Protein AF-A0A955K0H1-F1 (afdb_monomer)

Secondary structure (DSSP, 8-state):
-B-TTT--B-EEEEEEEETTTTEEEEEEE-TTT--EEEEEE---HHHH-EEEETTEEEE--HHHHHHHHHHHHTTSSSHHHHHHHHHHHHHHHHGGG-BTTEEEHHHHHHHHHHHHHHH-HHHHHHHHHHSPPP----

Solvent-accessible surface area (backbone atoms only — not comparable to full-atom values): 7862 Å² total; per-residue (Å²): 111,61,34,94,87,76,64,44,69,44,45,82,78,44,78,47,80,38,79,82,76,66,27,39,40,30,37,31,37,23,85,86,79,66,49,77,46,78,47,78,47,63,80,62,46,52,82,56,30,33,32,38,50,99,94,44,75,42,60,36,50,71,64,63,50,28,53,54,41,25,66,26,32,58,91,49,86,63,21,68,62,52,18,49,56,48,39,55,52,40,50,54,66,45,59,85,66,51,51,94,51,30,38,51,51,68,57,55,48,50,51,45,41,54,53,28,51,77,71,36,62,66,34,21,53,48,39,39,75,79,50,68,78,81,76,78,82,125

Mean predicted aligned error: 4.9 Å

Radius of gyration: 18.6 Å; Cα contacts (8 Å, |Δi|>4): 180; chains: 1; bounding box: 49×37×49 Å

Nearest PDB structures (foldseek):
  7di7-assembly1_A  TM=5.277E-01  e=8.188E-01  Plasmodium falciparum 3D7
  7dia-assembly1_A  TM=5.288E-01  e=1.094E+00  Plasmodium falciparum 3D7
  8wyu-assembly1_A  TM=5.376E-01  e=1.380E+00  Plasmodium falciparum 3D7
  8wxz-assembly1_A  TM=5.295E-01  e=1.642E+00  Plasmodium falciparum 3D7
  8wyt-assembly1_A  TM=4.251E-01  e=6.494E-01  Plasmodium falciparum 3D7

pLDDT: mean 93.19, std 9.5, range [37.56, 98.38]

Structure (mmCIF, N/CA/C/O backbone):
data_AF-A0A955K0H1-F1
#
_entry.id   AF-A0A955K0H1-F1
#
loop_
_atom_site.group_PDB
_atom_site.id
_atom_site.type_symbol
_atom_site.label_atom_id
_atom_site.label_alt_id
_atom_site.label_comp_id
_atom_site.label_asym_id
_atom_site.label_entity_id
_atom_site.label_seq_id
_atom_site.pdbx_PDB_ins_code
_atom_site.Cartn_x
_atom_site.Cartn_y
_atom_site.Cartn_z
_atom_site.occupancy
_atom_site.B_iso_or_equiv
_atom_site.auth_seq_id
_atom_site.auth_comp_id
_atom_site.auth_asym_id
_atom_site.auth_atom_id
_atom_site.pdbx_PDB_model_num
ATOM 1 N N . MET A 1 1 ? -14.664 7.934 14.665 1.00 89.81 1 MET A N 1
ATOM 2 C CA . MET A 1 1 ? -15.152 6.860 13.763 1.00 89.81 1 MET A CA 1
ATOM 3 C C . MET A 1 1 ? -16.344 6.196 14.430 1.00 89.81 1 MET A C 1
ATOM 5 O O . MET A 1 1 ? -16.305 6.024 15.646 1.00 89.81 1 MET A O 1
ATOM 9 N N . VAL A 1 2 ? -17.381 5.862 13.664 1.00 96.19 2 VAL A N 1
ATOM 10 C CA . VAL A 1 2 ? -18.621 5.252 14.175 1.00 96.19 2 VAL A CA 1
ATOM 11 C C . VAL A 1 2 ? -18.561 3.723 14.144 1.00 96.19 2 VAL A C 1
ATOM 13 O O . VAL A 1 2 ? -17.763 3.138 13.411 1.00 96.19 2 VAL A O 1
ATOM 16 N N . CYS A 1 3 ? -19.381 3.075 14.966 1.00 96.81 3 CYS A N 1
ATOM 17 C CA . CYS A 1 3 ? -19.511 1.628 15.017 1.00 96.81 3 CYS A CA 1
ATOM 18 C C . CYS A 1 3 ? -20.215 1.108 13.759 1.00 96.81 3 CYS A C 1
ATOM 20 O O . CYS A 1 3 ? -21.315 1.553 13.443 1.00 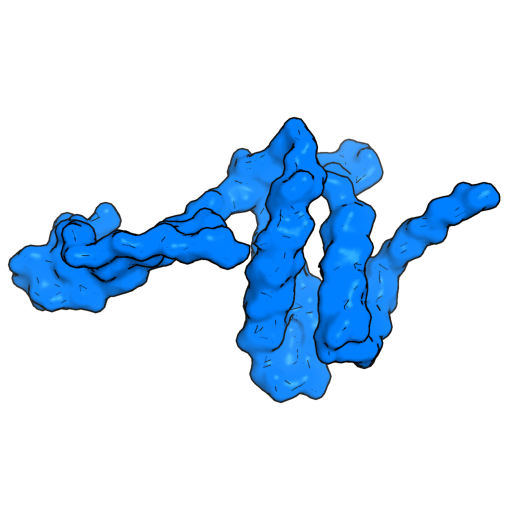96.81 3 CYS A O 1
ATOM 22 N N . ILE A 1 4 ? -19.632 0.110 13.089 1.00 96.75 4 ILE A N 1
ATOM 23 C CA . ILE A 1 4 ? -20.231 -0.510 11.893 1.00 96.75 4 ILE A CA 1
ATOM 24 C C . ILE A 1 4 ? -21.492 -1.337 12.191 1.00 96.75 4 ILE A C 1
ATOM 26 O O . ILE A 1 4 ? -22.209 -1.689 11.264 1.00 96.75 4 ILE A O 1
ATOM 30 N N . TYR A 1 5 ? -21.752 -1.661 13.463 1.00 97.44 5 TYR A N 1
ATOM 31 C CA . TYR A 1 5 ? -22.899 -2.481 13.864 1.00 97.44 5 TYR A CA 1
ATOM 32 C C . TYR A 1 5 ? -24.106 -1.650 14.305 1.00 97.44 5 TYR A C 1
ATOM 34 O O . TYR A 1 5 ? -25.235 -2.035 14.029 1.00 97.44 5 TYR A O 1
ATOM 42 N N . CYS A 1 6 ? -23.888 -0.527 14.997 1.00 96.88 6 CYS A N 1
ATOM 43 C CA . CYS A 1 6 ? -24.981 0.266 15.577 1.00 96.88 6 CYS A CA 1
ATOM 44 C C . CYS A 1 6 ? -24.891 1.776 15.312 1.00 96.88 6 CYS A C 1
ATOM 46 O O . CYS A 1 6 ? -25.709 2.527 15.830 1.00 96.88 6 CYS A O 1
ATOM 48 N N . GLY A 1 7 ? -23.894 2.252 14.559 1.00 96.81 7 GLY A N 1
ATOM 49 C CA . GLY A 1 7 ? -23.748 3.668 14.195 1.00 96.81 7 GLY A CA 1
ATOM 50 C C . GLY A 1 7 ? -23.299 4.610 15.321 1.00 96.81 7 GLY A C 1
ATOM 51 O O . GLY A 1 7 ? -22.963 5.758 15.044 1.00 96.81 7 GLY A O 1
ATOM 52 N N . SER A 1 8 ? -23.237 4.148 16.572 1.00 97.50 8 SER A N 1
ATOM 53 C CA . SER A 1 8 ? -22.791 4.951 17.720 1.00 97.50 8 SER A CA 1
ATOM 54 C C . SER A 1 8 ? -21.300 5.306 17.649 1.00 97.50 8 SER A C 1
ATOM 56 O O . SER A 1 8 ? -20.520 4.653 16.949 1.00 97.50 8 SER A O 1
ATOM 58 N N . GLU A 1 9 ? -20.872 6.315 18.409 1.00 97.31 9 GLU A N 1
ATOM 59 C CA . GLU A 1 9 ? -19.452 6.652 18.530 1.00 97.31 9 GLU A CA 1
ATOM 60 C C . GLU A 1 9 ? -18.650 5.502 19.170 1.00 97.31 9 GLU A C 1
ATOM 62 O O . GLU A 1 9 ? -19.175 4.689 19.930 1.00 97.31 9 GLU A O 1
ATOM 67 N N . THR A 1 10 ? -17.372 5.385 18.803 1.00 97.50 10 THR A N 1
ATOM 68 C CA . THR A 1 10 ? -16.467 4.354 19.331 1.00 97.50 10 THR A CA 1
ATOM 69 C C . THR A 1 10 ? -15.260 4.989 19.995 1.00 97.50 10 THR A C 1
ATOM 71 O O . THR A 1 10 ? -14.721 5.980 19.497 1.00 97.50 10 THR A O 1
ATOM 74 N N . GLU A 1 11 ? -14.760 4.350 21.042 1.00 97.44 11 GLU A N 1
ATOM 75 C CA . GLU A 1 11 ? -13.607 4.803 21.816 1.00 97.44 11 GLU A CA 1
ATOM 76 C C . GLU A 1 11 ? -12.350 4.025 21.428 1.00 97.44 11 GLU A C 1
ATOM 78 O O . GLU A 1 11 ? -12.429 2.868 21.019 1.00 97.44 11 GLU A O 1
ATOM 83 N N . ILE A 1 12 ? -11.174 4.650 21.522 1.00 97.25 12 ILE A N 1
ATOM 84 C CA . ILE A 1 12 ? -9.895 3.996 21.209 1.00 97.25 12 ILE A CA 1
ATOM 85 C C . ILE A 1 12 ? -9.400 3.268 22.460 1.00 97.25 12 ILE A C 1
ATOM 87 O O . ILE A 1 12 ? -9.029 3.912 23.433 1.00 97.25 12 ILE A O 1
ATOM 91 N N . SER A 1 13 ? -9.323 1.938 22.410 1.00 95.69 13 SER A N 1
ATOM 92 C CA . SER A 1 13 ? -8.826 1.110 23.518 1.00 95.69 13 SER A CA 1
ATOM 93 C C . SER A 1 13 ? -7.350 0.725 23.381 1.00 95.69 13 SER A C 1
ATOM 95 O O . SER A 1 13 ? -6.673 0.468 24.373 1.00 95.69 13 SER A O 1
ATOM 97 N N . ASN A 1 14 ? -6.806 0.685 22.162 1.00 96.06 14 ASN A N 1
ATOM 98 C CA . ASN A 1 14 ? -5.375 0.463 21.934 1.00 96.06 14 ASN A CA 1
ATOM 99 C C . ASN A 1 14 ? -4.928 1.166 20.652 1.00 96.06 14 ASN A C 1
ATOM 101 O O . ASN A 1 14 ? -5.668 1.179 19.672 1.00 96.06 14 ASN A O 1
ATOM 105 N N . SER A 1 15 ? -3.713 1.708 20.625 1.00 96.25 15 SER A N 1
ATOM 106 C CA . SER A 1 15 ? -3.142 2.330 19.430 1.00 96.25 15 SER A CA 1
ATOM 107 C C . SER A 1 15 ? -1.677 1.941 19.276 1.00 96.25 15 SER A C 1
ATOM 109 O O . SER A 1 15 ? -0.898 2.064 20.217 1.00 96.25 15 SER A O 1
ATOM 111 N N . ARG A 1 16 ? -1.285 1.515 18.073 1.00 95.38 16 ARG A N 1
ATOM 112 C CA . ARG A 1 16 ? 0.081 1.092 17.737 1.00 95.38 16 ARG A CA 1
ATOM 113 C C . ARG A 1 16 ? 0.537 1.764 16.447 1.00 95.38 16 ARG A C 1
ATOM 115 O O . ARG A 1 16 ? -0.161 1.704 15.436 1.00 95.38 16 ARG A O 1
ATOM 122 N N . ASN A 1 17 ? 1.725 2.361 16.471 1.00 93.38 17 ASN A N 1
ATOM 123 C CA . ASN A 1 17 ? 2.370 2.874 15.263 1.00 93.38 17 ASN A CA 1
ATOM 124 C C . ASN A 1 17 ? 3.053 1.715 14.525 1.00 93.38 17 ASN A C 1
ATOM 126 O O . ASN A 1 17 ? 3.839 0.975 15.117 1.00 93.38 17 ASN A O 1
ATOM 130 N N . GLN A 1 18 ? 2.788 1.568 13.231 1.00 88.31 18 GLN A N 1
ATOM 131 C CA . GLN A 1 18 ? 3.399 0.558 12.373 1.00 88.31 18 GLN A CA 1
ATOM 132 C C . GLN A 1 18 ? 4.462 1.220 11.493 1.00 88.31 18 GLN A C 1
ATOM 134 O O . GLN A 1 18 ? 4.172 1.721 10.410 1.00 88.31 18 GLN A O 1
ATOM 139 N N . LYS A 1 19 ? 5.719 1.217 11.959 1.00 78.81 19 LYS A N 1
ATOM 140 C CA . LYS A 1 19 ? 6.835 1.907 11.280 1.00 78.81 19 LYS A CA 1
ATOM 141 C C . LYS A 1 19 ? 7.046 1.453 9.827 1.00 78.81 19 LYS A C 1
ATOM 143 O O . LYS A 1 19 ? 7.344 2.280 8.980 1.00 78.81 19 LYS A O 1
ATOM 148 N N . LYS A 1 20 ? 6.862 0.159 9.528 1.00 72.56 20 LYS A N 1
ATOM 149 C CA . LYS A 1 20 ? 7.112 -0.418 8.190 1.00 72.56 20 LYS A CA 1
ATOM 150 C C . LYS A 1 20 ? 6.165 0.117 7.106 1.00 72.56 20 LYS A C 1
ATOM 152 O O . LYS A 1 20 ? 6.576 0.305 5.966 1.00 72.56 20 LYS A O 1
ATOM 157 N N . THR A 1 21 ? 4.907 0.331 7.472 1.00 73.00 21 THR A N 1
ATOM 158 C CA . THR A 1 21 ? 3.822 0.772 6.581 1.00 73.00 21 THR A CA 1
ATOM 159 C C . THR A 1 21 ? 3.463 2.241 6.791 1.00 73.00 21 THR A C 1
ATOM 161 O O . THR A 1 21 ? 2.531 2.733 6.166 1.00 73.00 21 THR A O 1
ATOM 164 N N . ASN A 1 22 ? 4.176 2.930 7.693 1.00 82.38 22 ASN A N 1
ATOM 165 C CA . ASN A 1 22 ? 3.892 4.292 8.140 1.00 82.38 22 ASN A CA 1
ATOM 166 C C . ASN A 1 22 ? 2.399 4.516 8.459 1.00 82.38 22 ASN A C 1
ATOM 168 O O . ASN A 1 22 ? 1.792 5.508 8.059 1.00 82.38 22 ASN A O 1
ATOM 172 N N . SER A 1 23 ? 1.795 3.539 9.139 1.00 90.00 23 SER A N 1
ATOM 173 C CA . SER A 1 23 ? 0.364 3.499 9.440 1.00 90.00 23 SER A CA 1
ATOM 174 C C . SER A 1 23 ? 0.111 3.449 10.941 1.00 90.00 23 SER A C 1
ATOM 176 O O . SER A 1 23 ? 0.989 3.090 11.735 1.00 90.00 23 SER A O 1
ATOM 178 N N . LYS A 1 24 ? -1.107 3.795 11.356 1.00 95.31 24 LYS A N 1
ATOM 179 C CA . LYS A 1 24 ? -1.539 3.693 12.750 1.00 95.31 24 LYS A CA 1
ATOM 180 C C . LYS A 1 24 ? -2.654 2.674 12.882 1.00 95.31 24 LYS A C 1
ATOM 182 O O . LYS A 1 24 ? -3.746 2.850 12.355 1.00 95.31 24 LYS A O 1
ATOM 187 N N . TRP A 1 25 ? -2.377 1.608 13.614 1.00 96.12 25 TRP A N 1
ATOM 188 C CA . TRP A 1 25 ? -3.363 0.595 13.955 1.00 96.12 25 TRP A CA 1
ATOM 189 C C . TRP A 1 25 ? -4.071 1.001 15.245 1.00 96.12 25 TRP A C 1
ATOM 191 O O . TRP A 1 25 ? -3.405 1.338 16.226 1.00 96.12 25 TRP A O 1
ATOM 201 N N . ARG A 1 26 ? -5.403 0.964 15.277 1.00 97.19 26 ARG A N 1
ATOM 202 C CA . ARG A 1 26 ? -6.187 1.267 16.479 1.00 97.19 26 ARG A CA 1
ATOM 203 C C . ARG A 1 26 ? -7.241 0.197 16.729 1.00 97.19 26 ARG A C 1
ATOM 205 O O . ARG A 1 26 ? -8.038 -0.106 15.845 1.00 97.19 26 ARG A O 1
ATOM 212 N N . ARG A 1 27 ? -7.281 -0.331 17.953 1.00 97.38 27 AR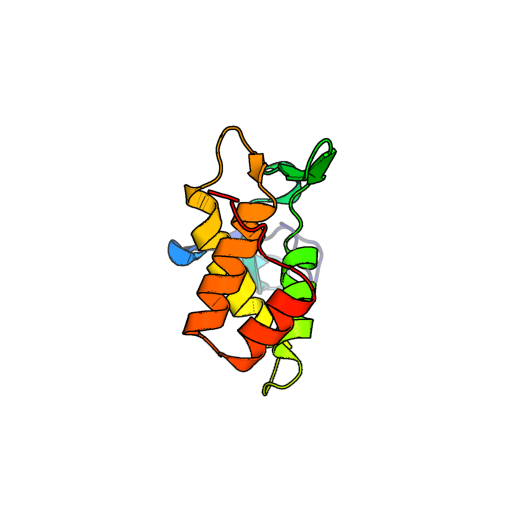G A N 1
ATOM 213 C CA . ARG A 1 27 ? -8.428 -1.079 18.473 1.00 97.38 27 ARG A CA 1
ATOM 214 C C . ARG A 1 27 ? -9.442 -0.079 19.003 1.00 97.38 27 ARG A C 1
ATOM 216 O O . ARG A 1 27 ? -9.074 0.823 19.757 1.00 97.38 27 ARG A O 1
ATOM 223 N N . ARG A 1 28 ? -10.696 -0.240 18.602 1.00 97.19 28 ARG A N 1
ATOM 224 C CA . ARG A 1 28 ? -11.812 0.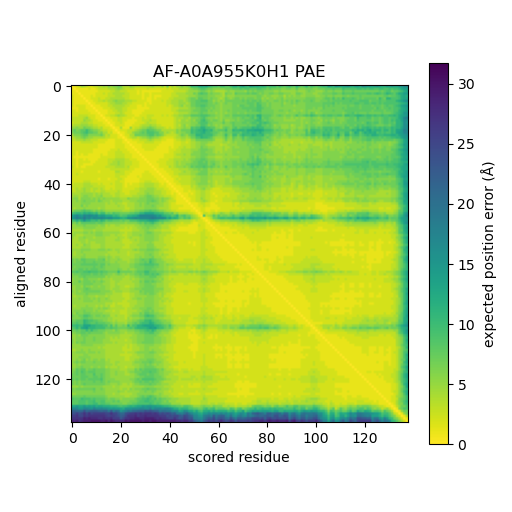594 19.036 1.00 97.19 28 ARG A CA 1
ATOM 225 C C . ARG A 1 28 ? -12.882 -0.266 19.692 1.00 97.19 28 ARG A C 1
ATOM 227 O O . ARG A 1 28 ? -13.140 -1.365 19.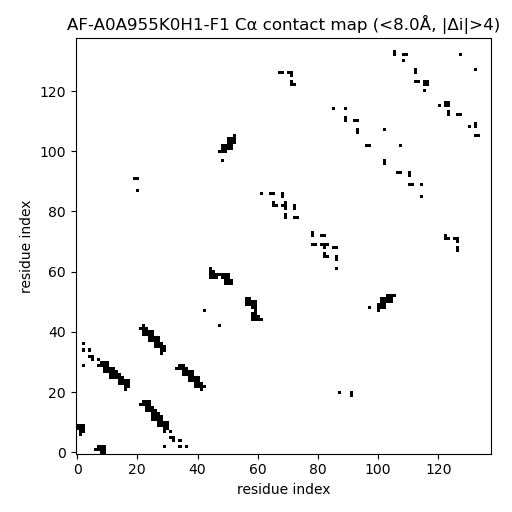208 1.00 97.19 28 ARG A O 1
ATOM 234 N N . THR A 1 29 ? -13.503 0.233 20.748 1.00 98.00 29 THR A N 1
ATOM 235 C CA . THR A 1 29 ? -14.608 -0.436 21.444 1.00 98.00 29 THR A CA 1
ATOM 236 C C . THR A 1 29 ? -15.840 0.460 21.377 1.00 98.00 29 THR A C 1
ATOM 238 O O . THR A 1 29 ? -15.736 1.675 21.546 1.00 98.00 29 THR A O 1
ATOM 241 N N . CYS A 1 30 ? -17.003 -0.111 21.068 1.00 97.88 30 CYS A N 1
ATOM 242 C CA . CYS A 1 30 ? -18.262 0.624 21.098 1.00 97.88 30 CYS A CA 1
ATOM 243 C C . CYS A 1 30 ? -18.895 0.525 22.495 1.00 97.88 30 CYS A C 1
ATOM 245 O O . CYS A 1 30 ? -19.233 -0.586 22.897 1.00 97.88 30 CYS A O 1
ATOM 247 N N . PRO A 1 31 ? -19.121 1.639 23.212 1.00 97.12 31 PRO A N 1
ATOM 248 C CA . PRO A 1 31 ? -19.752 1.597 24.531 1.00 97.12 31 PRO A CA 1
ATOM 249 C C . PRO A 1 31 ? -21.227 1.160 24.476 1.00 97.12 31 PRO A C 1
ATOM 251 O O . PRO A 1 31 ? -21.738 0.617 25.448 1.00 97.12 31 PRO A O 1
ATOM 254 N N . HIS A 1 32 ? -21.904 1.341 23.335 1.00 97.75 32 HIS A N 1
ATOM 255 C CA . HIS A 1 32 ? -23.319 0.990 23.177 1.00 97.75 32 HIS A CA 1
ATOM 256 C C . HIS A 1 32 ? -23.544 -0.514 22.946 1.00 97.75 32 HIS A C 1
ATOM 258 O O . HIS A 1 32 ? -24.346 -1.134 23.634 1.00 97.75 32 HIS A O 1
ATOM 264 N N . CYS A 1 33 ? -22.850 -1.119 21.974 1.00 97.25 33 CYS A N 1
ATOM 265 C CA . CYS A 1 33 ? -23.054 -2.530 21.604 1.00 97.25 33 CYS A CA 1
ATOM 266 C C . CYS A 1 33 ? -21.900 -3.462 22.002 1.00 97.25 33 CYS A C 1
ATOM 268 O O . CYS A 1 33 ? -21.924 -4.639 21.657 1.00 97.25 33 CYS A O 1
ATOM 270 N N . GLN A 1 34 ? -20.868 -2.946 22.678 1.00 97.06 34 GLN A N 1
ATOM 271 C CA . GLN A 1 34 ? -19.678 -3.686 23.131 1.00 97.06 34 GLN A CA 1
ATOM 272 C C . GLN A 1 34 ? -18.822 -4.310 22.012 1.00 97.06 34 GLN A C 1
ATOM 274 O O . GLN A 1 34 ? -17.855 -5.028 22.275 1.00 97.06 34 GLN A O 1
ATOM 279 N N . ALA A 1 35 ? -19.110 -3.999 20.745 1.00 97.25 35 ALA A N 1
ATOM 280 C CA . ALA A 1 35 ? -18.328 -4.492 19.621 1.00 97.25 35 ALA A CA 1
ATOM 281 C C . ALA A 1 35 ? -16.893 -3.945 19.634 1.00 97.25 35 ALA A C 1
ATOM 283 O O . ALA A 1 35 ? -16.659 -2.752 19.855 1.00 97.25 35 ALA A O 1
ATOM 284 N N . THR A 1 36 ? -15.936 -4.821 19.318 1.00 97.00 36 THR A N 1
ATOM 285 C CA . THR A 1 36 ? -14.527 -4.461 19.133 1.00 97.00 36 THR A CA 1
ATOM 286 C C . THR A 1 36 ? -14.191 -4.404 17.649 1.00 97.00 36 THR A C 1
ATOM 288 O O . THR A 1 36 ? -14.408 -5.360 16.908 1.00 97.00 36 THR A O 1
ATOM 291 N N . LEU A 1 37 ? -13.627 -3.280 17.221 1.00 96.00 37 LEU A N 1
ATOM 292 C CA . LEU A 1 37 ? -13.258 -2.994 15.842 1.00 96.00 37 LEU A CA 1
ATOM 293 C C . LEU A 1 37 ? -11.772 -2.671 15.753 1.00 96.00 37 LEU A C 1
ATOM 295 O O . LEU A 1 37 ? -11.130 -2.276 16.726 1.00 96.00 37 LEU A O 1
ATOM 299 N N . THR A 1 38 ? -11.220 -2.833 14.560 1.00 95.50 38 THR A N 1
ATOM 300 C CA . THR A 1 38 ? -9.840 -2.470 14.255 1.00 95.50 38 THR A CA 1
ATOM 301 C C . THR A 1 38 ? -9.834 -1.517 13.078 1.00 95.50 38 THR A C 1
ATOM 303 O O . THR A 1 38 ? -10.454 -1.795 12.056 1.00 95.50 38 THR A O 1
ATOM 306 N N . THR A 1 39 ? -9.118 -0.408 13.213 1.00 95.50 39 THR A N 1
ATOM 307 C CA . THR A 1 39 ? -8.950 0.580 12.149 1.00 95.50 39 THR A CA 1
ATOM 308 C C . THR A 1 39 ? -7.472 0.728 11.841 1.00 95.50 39 THR A C 1
ATOM 310 O O . THR A 1 39 ? -6.635 0.737 12.746 1.00 95.50 39 THR A O 1
ATOM 313 N N . ILE A 1 40 ? -7.147 0.834 10.558 1.00 93.56 40 ILE A N 1
ATOM 314 C CA . ILE A 1 40 ? -5.793 1.103 10.088 1.00 93.56 40 ILE A CA 1
ATOM 315 C C . ILE A 1 40 ? -5.846 2.455 9.398 1.00 93.56 40 ILE A C 1
ATOM 317 O O . ILE A 1 40 ? -6.553 2.632 8.412 1.00 93.56 40 ILE A O 1
ATOM 321 N N . GLU A 1 41 ? -5.137 3.418 9.962 1.00 91.88 41 GLU A N 1
ATOM 322 C CA . GLU A 1 41 ? -5.019 4.761 9.417 1.00 91.88 41 GLU A CA 1
ATOM 323 C C . GLU A 1 41 ? -3.741 4.843 8.595 1.00 91.88 41 GLU A C 1
ATOM 325 O O . GLU A 1 41 ? -2.650 4.555 9.094 1.00 91.88 41 GLU A O 1
ATOM 330 N N . THR A 1 42 ? -3.886 5.235 7.337 1.00 89.94 42 THR A N 1
ATOM 331 C CA . THR A 1 42 ? -2.798 5.439 6.381 1.00 89.94 42 THR A CA 1
ATOM 332 C C . THR A 1 42 ? -2.939 6.818 5.753 1.00 89.94 42 THR A C 1
ATOM 334 O O . THR A 1 42 ? -4.023 7.402 5.762 1.00 89.94 42 THR A O 1
ATOM 337 N N . PHE A 1 43 ? -1.858 7.331 5.173 1.00 88.81 43 PHE A N 1
ATOM 338 C CA . PHE A 1 43 ? -1.937 8.529 4.343 1.00 88.81 43 PHE A CA 1
ATOM 339 C C . PHE A 1 43 ? -2.787 8.266 3.096 1.00 88.81 43 PHE A C 1
ATOM 341 O O . PHE A 1 43 ? -2.681 7.207 2.474 1.00 88.81 43 PHE A O 1
ATOM 348 N N . ASP A 1 44 ? -3.608 9.243 2.719 1.00 91.75 44 ASP A N 1
ATOM 349 C CA . ASP A 1 44 ? -4.290 9.244 1.428 1.00 91.75 44 ASP A CA 1
ATOM 350 C C . ASP A 1 44 ? -3.307 9.703 0.345 1.00 91.75 44 ASP A C 1
ATOM 352 O O . ASP A 1 44 ? -3.128 10.897 0.092 1.00 91.75 44 ASP A O 1
ATOM 356 N N . LEU A 1 45 ? -2.640 8.733 -0.284 1.00 91.44 45 LEU A N 1
ATOM 357 C CA . LEU A 1 45 ? -1.631 9.002 -1.310 1.00 91.44 45 LEU A CA 1
ATOM 358 C C . LEU A 1 45 ? -2.208 9.710 -2.541 1.00 91.44 45 LEU A C 1
ATOM 360 O O . LEU A 1 45 ? -1.478 10.446 -3.197 1.00 91.44 45 LEU A O 1
ATOM 364 N N . SER A 1 46 ? -3.504 9.548 -2.826 1.00 92.75 46 SER A N 1
ATOM 365 C CA . SER A 1 46 ? -4.143 10.192 -3.979 1.00 92.75 46 SER A CA 1
ATOM 366 C C . SER A 1 46 ? -4.231 11.712 -3.836 1.00 92.75 46 SER A C 1
ATOM 368 O O . SER A 1 46 ? -4.258 12.431 -4.830 1.00 92.75 46 SER A O 1
ATOM 370 N N . LYS A 1 47 ? -4.226 12.213 -2.599 1.00 92.44 47 LYS A N 1
ATOM 371 C CA . LYS A 1 47 ? -4.215 13.650 -2.296 1.00 92.44 47 LYS A CA 1
ATOM 372 C C . LYS A 1 47 ? -2.838 14.172 -1.909 1.00 92.44 47 LYS A C 1
ATOM 374 O O . LYS A 1 47 ? -2.632 15.379 -1.917 1.00 92.44 47 LYS A O 1
ATOM 379 N N . ALA A 1 48 ? -1.922 13.279 -1.545 1.00 91.94 48 ALA A N 1
ATOM 380 C CA . ALA A 1 48 ? -0.594 13.645 -1.071 1.00 91.94 48 ALA A CA 1
ATOM 381 C C . ALA A 1 48 ? 0.485 13.597 -2.162 1.00 91.94 48 ALA A C 1
ATOM 383 O O . ALA A 1 48 ? 1.513 14.246 -2.001 1.00 91.94 48 ALA A O 1
ATOM 384 N N . VAL A 1 49 ? 0.292 12.814 -3.231 1.00 95.50 49 VAL A N 1
ATOM 385 C CA . VAL A 1 49 ? 1.346 12.537 -4.217 1.00 95.50 49 VAL A CA 1
ATOM 386 C C . VAL A 1 49 ? 0.803 12.613 -5.641 1.00 95.50 49 VAL A C 1
ATOM 388 O O . VAL A 1 49 ? -0.191 11.967 -5.977 1.00 95.50 49 VAL A O 1
ATOM 391 N N . SER A 1 50 ? 1.504 13.348 -6.500 1.00 96.75 50 SER A N 1
ATOM 392 C CA . SER A 1 50 ? 1.266 13.395 -7.943 1.00 96.75 50 SER A CA 1
ATOM 393 C C . SER A 1 50 ? 2.306 12.570 -8.697 1.00 96.75 50 SER A C 1
ATOM 395 O O . SER A 1 50 ? 3.504 12.675 -8.464 1.00 96.75 50 SER A O 1
ATOM 397 N N . VAL A 1 51 ? 1.861 11.750 -9.639 1.00 96.88 51 VAL A N 1
ATOM 398 C CA . VAL A 1 51 ? 2.712 10.999 -10.559 1.00 96.88 51 VAL A CA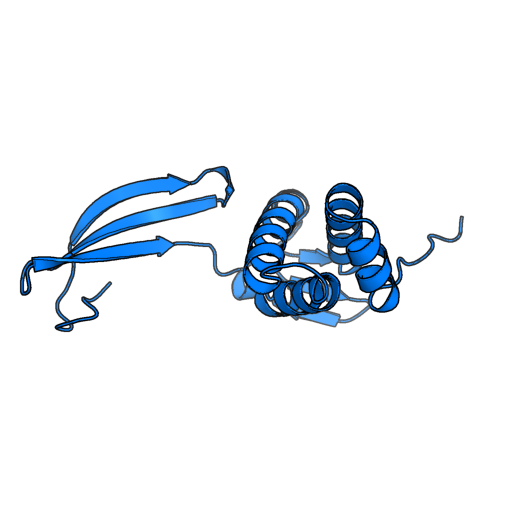 1
ATOM 399 C C . VAL A 1 51 ? 2.915 11.822 -11.820 1.00 96.88 51 VAL A C 1
ATOM 401 O O . VAL A 1 51 ? 1.948 12.119 -12.528 1.00 96.88 51 VAL A O 1
ATOM 404 N N . ARG A 1 52 ? 4.169 12.162 -12.118 1.00 95.06 52 ARG A N 1
ATOM 405 C CA . ARG A 1 52 ? 4.560 12.823 -13.360 1.00 95.06 52 ARG A CA 1
ATOM 406 C C . ARG A 1 52 ? 4.815 11.777 -14.441 1.00 95.06 52 ARG A C 1
ATOM 408 O O . ARG A 1 52 ? 5.568 10.823 -14.256 1.00 95.06 52 ARG A O 1
ATOM 415 N N . SER A 1 53 ? 4.183 11.959 -15.592 1.00 91.38 53 SER A N 1
ATOM 416 C CA . SER A 1 53 ? 4.418 11.157 -16.790 1.00 91.38 53 SER A CA 1
ATOM 417 C C . SER A 1 53 ? 4.483 12.080 -17.997 1.00 91.38 53 SER A C 1
ATOM 419 O O . SER A 1 53 ? 3.476 12.678 -18.391 1.00 91.38 53 SER A O 1
ATOM 421 N N . ASN A 1 54 ? 5.681 12.212 -18.572 1.00 83.62 54 ASN A N 1
ATOM 422 C CA . ASN A 1 54 ? 5.990 13.127 -19.670 1.00 83.62 54 ASN A CA 1
ATOM 423 C C . ASN A 1 54 ? 5.555 14.573 -19.360 1.00 83.62 54 ASN A C 1
ATOM 425 O O . ASN A 1 54 ? 6.248 15.289 -18.646 1.00 83.62 54 ASN A O 1
ATOM 429 N N . LYS A 1 55 ? 4.397 14.994 -19.884 1.00 83.06 55 LYS A N 1
ATOM 430 C CA . LYS A 1 55 ? 3.818 16.341 -19.727 1.00 83.06 55 LYS A CA 1
ATOM 431 C C . LYS A 1 55 ? 2.516 16.351 -18.915 1.00 83.06 55 LYS A C 1
ATOM 433 O O . LYS A 1 55 ? 1.769 17.321 -18.970 1.00 83.06 55 LYS A O 1
ATOM 438 N N . SER A 1 56 ? 2.207 15.264 -18.211 1.00 91.94 56 SER A N 1
ATOM 439 C CA . SER A 1 56 ? 0.967 15.109 -17.448 1.00 91.94 56 SER A CA 1
ATOM 440 C C . SER A 1 56 ? 1.240 14.745 -15.994 1.00 91.94 56 SER A C 1
ATOM 442 O O . SER A 1 56 ? 2.218 14.059 -15.689 1.00 91.94 56 SER A O 1
ATOM 444 N N . TYR A 1 57 ? 0.347 15.195 -15.116 1.00 94.12 57 TYR A N 1
ATOM 445 C CA . TYR A 1 57 ? 0.340 14.867 -13.697 1.00 94.12 57 TYR A CA 1
ATOM 446 C C . TYR A 1 57 ? -0.971 14.173 -13.363 1.00 94.12 57 TYR A C 1
ATOM 448 O O . TYR A 1 57 ? -2.039 14.598 -13.806 1.00 94.12 57 TYR A O 1
ATOM 456 N N . GLN A 1 58 ? -0.892 13.094 -12.596 1.00 95.81 58 GLN A N 1
ATOM 457 C CA . GLN A 1 58 ? -2.066 12.376 -12.113 1.00 95.81 58 GLN A CA 1
ATOM 458 C C . GLN A 1 58 ? -1.886 12.009 -10.643 1.00 95.81 58 GLN A C 1
ATOM 460 O O . GLN A 1 58 ? -0.776 11.667 -10.251 1.00 95.81 58 GLN A O 1
ATOM 465 N N . PRO A 1 59 ? -2.953 11.997 -9.833 1.00 96.81 59 PRO A N 1
ATOM 466 C CA . PRO A 1 59 ? -2.910 11.453 -8.481 1.00 96.81 59 PRO A CA 1
ATOM 467 C C . PRO A 1 59 ? -2.280 10.057 -8.416 1.00 96.81 59 PRO A C 1
ATOM 469 O O . PRO A 1 59 ? -2.611 9.178 -9.224 1.00 96.81 59 PRO A O 1
ATOM 472 N N . PHE A 1 60 ? -1.412 9.823 -7.430 1.00 96.81 60 PHE A N 1
ATOM 473 C CA . PHE A 1 60 ? -0.910 8.484 -7.150 1.00 96.81 60 PHE A CA 1
ATOM 474 C C . PHE A 1 60 ? -2.067 7.575 -6.735 1.00 96.81 60 PHE A C 1
ATOM 476 O O . PHE A 1 60 ? -2.820 7.866 -5.808 1.00 96.81 60 PHE A O 1
ATOM 483 N N . SER A 1 61 ? -2.193 6.431 -7.403 1.00 96.06 61 SER A N 1
ATOM 484 C CA . SER A 1 61 ? -3.213 5.436 -7.088 1.00 96.06 61 SER A CA 1
ATOM 485 C C . SER A 1 61 ? -2.551 4.129 -6.682 1.00 96.06 61 SER A C 1
ATOM 487 O O . SER A 1 61 ? -1.928 3.449 -7.502 1.00 96.06 61 SER A O 1
ATOM 489 N N . ARG A 1 62 ? -2.737 3.760 -5.410 1.00 95.12 62 ARG A N 1
ATOM 490 C CA . ARG A 1 62 ? -2.339 2.447 -4.889 1.00 95.12 62 ARG A CA 1
ATOM 491 C C . ARG A 1 62 ? -2.973 1.319 -5.704 1.00 95.12 62 ARG A C 1
ATOM 493 O O . ARG A 1 62 ? -2.296 0.342 -6.008 1.00 95.12 62 ARG A O 1
ATOM 500 N N . ASP A 1 63 ? -4.235 1.473 -6.088 1.00 96.44 63 ASP A N 1
ATOM 501 C CA . ASP A 1 63 ? -4.977 0.436 -6.804 1.00 96.44 63 ASP A CA 1
ATOM 502 C C . ASP A 1 63 ? -4.445 0.225 -8.223 1.00 96.44 63 ASP A C 1
ATOM 504 O O . ASP A 1 63 ? -4.293 -0.917 -8.648 1.00 96.44 63 ASP A O 1
ATOM 508 N N . LYS A 1 64 ? -4.058 1.296 -8.935 1.00 96.44 64 LYS A N 1
ATOM 509 C CA . LYS A 1 64 ? -3.390 1.164 -10.244 1.00 96.44 64 LYS A CA 1
ATOM 510 C C . LYS A 1 64 ? -2.089 0.361 -10.130 1.00 96.44 64 LYS A C 1
ATOM 512 O O . LYS A 1 64 ? -1.850 -0.531 -10.945 1.00 96.44 64 LYS A O 1
ATOM 517 N N . LEU A 1 65 ? -1.274 0.646 -9.111 1.00 97.44 65 LEU A N 1
ATOM 518 C CA . LEU A 1 65 ? -0.042 -0.103 -8.850 1.00 97.44 65 LEU A CA 1
ATOM 519 C C . LEU A 1 65 ? -0.343 -1.570 -8.506 1.00 97.44 65 LEU A C 1
ATOM 521 O O . LEU A 1 65 ? 0.267 -2.471 -9.078 1.00 97.44 65 LEU A O 1
ATOM 525 N N . PHE A 1 66 ? -1.310 -1.818 -7.620 1.00 98.19 66 PHE A N 1
ATOM 526 C CA . PHE A 1 66 ? -1.736 -3.168 -7.254 1.00 98.19 66 PHE A CA 1
ATOM 527 C C . PHE A 1 66 ? -2.189 -3.981 -8.465 1.00 98.19 66 PHE A C 1
ATOM 529 O O . PHE A 1 66 ? -1.731 -5.106 -8.638 1.00 98.19 66 PHE A O 1
ATOM 536 N N . ILE A 1 67 ? -3.040 -3.418 -9.324 1.00 98.19 67 ILE A N 1
ATOM 537 C CA . ILE A 1 67 ? -3.568 -4.108 -10.506 1.00 98.19 67 ILE A CA 1
ATOM 538 C C . ILE A 1 67 ? -2.432 -4.510 -11.457 1.00 98.19 67 ILE A C 1
ATOM 540 O O . ILE A 1 67 ? -2.388 -5.651 -11.918 1.00 98.19 67 ILE A O 1
ATOM 544 N N . SER A 1 68 ? -1.482 -3.607 -11.712 1.00 97.38 68 SER A N 1
ATOM 545 C CA . SER A 1 68 ? -0.310 -3.893 -12.551 1.00 97.38 68 SER A CA 1
ATOM 546 C C . SER A 1 68 ? 0.540 -5.048 -11.986 1.00 97.38 68 SER A C 1
ATOM 548 O O . SER A 1 68 ? 0.896 -5.994 -12.702 1.00 97.38 68 SER A O 1
ATOM 550 N N . LEU A 1 69 ? 0.793 -5.037 -10.674 1.00 98.19 69 LEU A N 1
ATOM 551 C CA . LEU A 1 69 ? 1.536 -6.102 -9.993 1.00 98.19 69 LEU A CA 1
ATOM 552 C C . LEU A 1 69 ? 0.754 -7.420 -9.967 1.00 98.19 69 LEU A C 1
ATOM 554 O O . LEU A 1 69 ? 1.327 -8.481 -10.200 1.00 98.19 69 LEU A O 1
ATOM 558 N N . PHE A 1 70 ? -0.558 -7.366 -9.744 1.00 98.38 70 PHE A N 1
ATOM 559 C CA . PHE A 1 70 ? -1.437 -8.530 -9.746 1.00 98.38 70 PHE A CA 1
ATOM 560 C C . PHE A 1 70 ? -1.393 -9.271 -11.079 1.00 98.38 70 PHE A C 1
ATOM 562 O O . PHE A 1 70 ? -1.198 -10.487 -11.090 1.00 98.38 70 PHE A O 1
ATOM 569 N N . TYR A 1 71 ? -1.499 -8.558 -12.203 1.00 98.00 71 TYR A N 1
ATOM 570 C CA . TYR A 1 71 ? -1.402 -9.188 -13.520 1.00 98.00 71 TYR A CA 1
ATOM 571 C C . TYR A 1 71 ? -0.031 -9.825 -13.755 1.00 98.00 71 TYR A C 1
ATOM 573 O O . TYR A 1 71 ? 0.043 -10.947 -14.255 1.00 98.00 71 TYR A O 1
ATOM 581 N N . SER A 1 72 ? 1.039 -9.168 -13.306 1.00 97.44 72 SER A N 1
ATOM 582 C CA . SER A 1 72 ? 2.405 -9.703 -13.379 1.00 97.44 72 SER A CA 1
ATOM 583 C C . SER A 1 72 ? 2.590 -10.966 -12.522 1.00 97.44 72 SER A C 1
ATOM 585 O O . SER A 1 72 ? 3.335 -11.879 -12.882 1.00 97.44 72 SER A O 1
ATOM 587 N N . CYS A 1 73 ? 1.870 -11.059 -11.404 1.00 97.75 73 CYS A N 1
ATOM 588 C CA . CYS A 1 73 ? 1.920 -12.171 -10.457 1.00 97.75 73 CYS A CA 1
ATOM 589 C C . CYS A 1 73 ? 0.837 -13.240 -10.673 1.00 97.75 73 CYS A C 1
ATOM 591 O O . CYS A 1 73 ? 0.820 -14.213 -9.924 1.00 97.75 73 CYS A O 1
ATOM 593 N N . LYS A 1 74 ? -0.042 -13.117 -11.678 1.00 97.12 74 LYS A N 1
ATOM 594 C CA . LYS A 1 74 ? -1.247 -13.961 -11.850 1.00 97.12 74 LYS A CA 1
ATOM 595 C C . LYS A 1 74 ? -0.973 -15.471 -11.912 1.00 97.12 74 LYS A C 1
ATOM 597 O O . LYS A 1 74 ? -1.837 -16.266 -11.564 1.00 97.12 74 LYS A O 1
ATOM 602 N N . HIS A 1 75 ? 0.224 -15.860 -12.345 1.00 96.94 75 HIS A N 1
ATOM 603 C CA . HIS A 1 75 ? 0.671 -17.253 -12.439 1.00 96.94 75 HIS A CA 1
ATOM 604 C C . HIS A 1 75 ? 1.095 -17.869 -11.088 1.00 96.94 75 HIS A C 1
ATOM 606 O O . HIS A 1 75 ? 1.355 -19.068 -11.015 1.00 96.94 75 HIS A O 1
A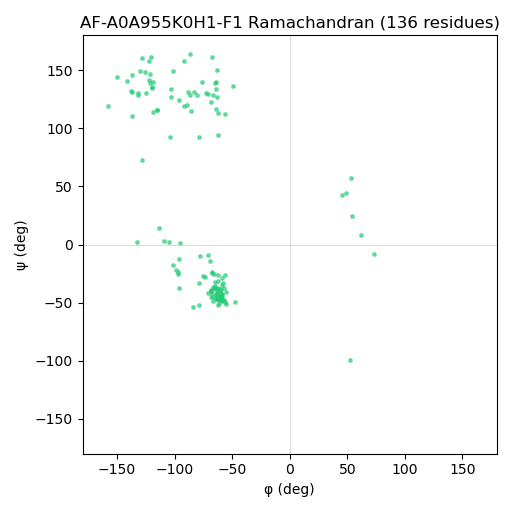TOM 612 N N . LEU A 1 76 ? 1.209 -17.066 -10.025 1.00 96.94 76 LEU A N 1
ATOM 613 C CA . LEU A 1 76 ? 1.611 -17.510 -8.690 1.00 96.94 76 LEU A CA 1
ATOM 614 C C . LEU A 1 76 ? 0.413 -18.012 -7.877 1.00 96.94 76 LEU A C 1
ATOM 616 O O . LEU A 1 76 ? -0.742 -17.720 -8.171 1.00 96.94 76 LEU A O 1
ATOM 620 N N . LYS A 1 77 ? 0.691 -18.737 -6.790 1.00 96.88 77 LYS A N 1
ATOM 621 C CA . LYS A 1 77 ? -0.333 -19.141 -5.820 1.00 96.88 77 LYS A CA 1
ATOM 622 C C . LYS A 1 77 ? -0.775 -17.926 -4.992 1.00 96.88 77 LYS A C 1
ATOM 624 O O . LYS A 1 77 ? 0.077 -17.254 -4.419 1.00 96.88 77 LYS A O 1
ATOM 629 N N . LYS A 1 78 ? -2.091 -17.703 -4.869 1.00 96.94 78 LYS A N 1
ATOM 630 C CA . LYS A 1 78 ? -2.691 -16.550 -4.156 1.00 96.94 78 LYS A CA 1
ATOM 631 C C . LYS A 1 78 ? -2.133 -15.197 -4.646 1.00 96.94 78 LYS A C 1
ATOM 633 O O . LYS A 1 78 ? -1.544 -14.448 -3.856 1.00 96.94 78 LYS A O 1
ATOM 638 N N . PRO A 1 79 ? -2.250 -14.898 -5.954 1.00 97.00 79 PRO A N 1
ATOM 639 C CA . PRO A 1 79 ? -1.646 -13.714 -6.566 1.00 97.00 79 PRO A CA 1
ATOM 640 C C . PRO A 1 79 ? -2.124 -12.402 -5.934 1.00 97.00 79 PRO A C 1
ATOM 642 O O . PRO A 1 79 ? -1.361 -11.445 -5.873 1.00 97.00 79 PRO A O 1
ATOM 645 N N . GLU A 1 80 ? -3.344 -12.359 -5.405 1.00 97.00 80 GLU A N 1
ATOM 646 C CA . GLU A 1 80 ? -3.918 -11.215 -4.697 1.00 97.00 80 GLU A CA 1
ATOM 647 C C . GLU A 1 80 ? -3.156 -10.865 -3.411 1.00 97.00 80 GLU A C 1
ATOM 649 O O . GLU A 1 80 ? -2.858 -9.694 -3.171 1.00 97.00 80 GLU A O 1
ATOM 654 N N . LEU A 1 81 ? -2.767 -11.866 -2.612 1.00 96.12 81 LEU A N 1
ATOM 655 C CA . LEU A 1 81 ? -1.992 -11.639 -1.388 1.00 96.12 81 LEU A CA 1
ATOM 656 C C . LEU A 1 81 ? -0.562 -11.215 -1.716 1.00 96.12 81 LEU A C 1
ATOM 658 O O . LEU A 1 81 ? -0.016 -10.309 -1.085 1.00 96.12 81 LEU A O 1
ATOM 662 N N . VAL A 1 82 ? 0.032 -11.864 -2.720 1.00 97.50 82 VAL A N 1
ATOM 663 C CA . VAL A 1 82 ? 1.383 -11.555 -3.192 1.00 97.50 82 VAL A CA 1
ATOM 664 C C . VAL A 1 82 ? 1.450 -10.126 -3.722 1.00 97.50 82 VAL A C 1
ATOM 666 O O . VAL A 1 82 ? 2.283 -9.344 -3.266 1.00 97.50 82 VAL A O 1
ATOM 669 N N . ALA A 1 83 ? 0.550 -9.763 -4.636 1.00 97.88 83 ALA A N 1
ATOM 670 C CA . ALA A 1 83 ? 0.499 -8.431 -5.217 1.00 97.88 83 ALA A CA 1
ATOM 671 C C . ALA A 1 83 ? 0.256 -7.364 -4.150 1.00 97.88 83 ALA A C 1
ATOM 673 O O . ALA A 1 83 ? 0.955 -6.359 -4.155 1.00 97.88 83 ALA A O 1
ATOM 674 N N . GLY A 1 84 ? -0.641 -7.608 -3.187 1.00 96.56 84 GLY A N 1
ATOM 675 C CA . GLY A 1 84 ? -0.895 -6.678 -2.084 1.00 96.56 84 GLY A CA 1
ATOM 676 C C . GLY A 1 84 ? 0.357 -6.398 -1.252 1.00 96.56 84 GLY A C 1
ATOM 677 O O . GLY A 1 84 ? 0.715 -5.239 -1.046 1.00 96.56 84 GLY A O 1
ATOM 678 N N . GLY A 1 85 ? 1.075 -7.449 -0.843 1.00 95.38 85 GLY A N 1
ATOM 679 C CA . GLY A 1 85 ? 2.321 -7.298 -0.087 1.00 95.38 85 GLY A CA 1
ATOM 680 C C . GLY A 1 85 ? 3.440 -6.622 -0.888 1.00 95.38 85 GLY A C 1
ATOM 681 O O . GLY A 1 85 ? 4.210 -5.830 -0.335 1.00 95.38 85 GLY A O 1
ATOM 682 N N . LEU A 1 86 ? 3.522 -6.890 -2.195 1.00 97.31 86 LEU A N 1
ATOM 683 C CA . LEU A 1 86 ? 4.459 -6.214 -3.094 1.00 97.31 86 LEU A CA 1
ATOM 684 C C . LEU A 1 86 ? 4.103 -4.736 -3.271 1.00 97.31 86 LEU A C 1
ATOM 686 O O . LEU A 1 86 ? 5.003 -3.905 -3.210 1.00 97.31 86 LEU A O 1
ATOM 690 N N . THR A 1 87 ? 2.819 -4.397 -3.425 1.00 97.19 87 THR A N 1
ATOM 691 C CA . THR A 1 87 ? 2.338 -3.011 -3.503 1.00 97.19 87 THR A CA 1
ATOM 692 C C . THR A 1 87 ? 2.779 -2.222 -2.281 1.00 97.19 87 THR A C 1
ATOM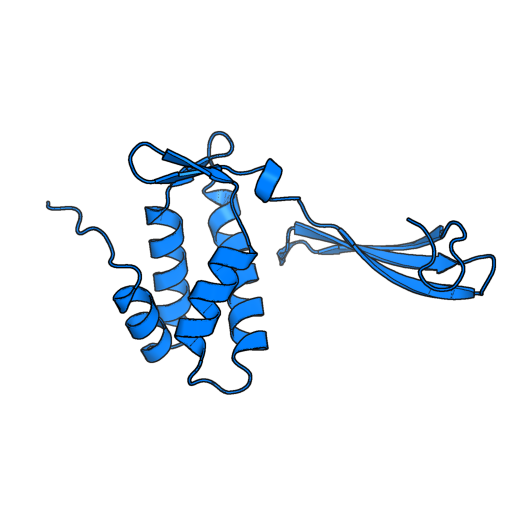 694 O O . THR A 1 87 ? 3.403 -1.175 -2.434 1.00 97.19 87 THR A O 1
ATOM 697 N N . ASP A 1 88 ? 2.529 -2.738 -1.078 1.00 93.88 88 ASP A N 1
ATOM 698 C CA . ASP A 1 88 ? 2.917 -2.054 0.159 1.00 93.88 88 ASP A CA 1
ATOM 699 C C . ASP A 1 88 ? 4.443 -1.914 0.262 1.00 93.88 88 ASP A C 1
ATOM 701 O O . ASP A 1 88 ? 4.954 -0.859 0.631 1.00 93.88 88 ASP A O 1
ATOM 705 N N . THR A 1 89 ? 5.188 -2.951 -0.135 1.00 95.25 89 THR A N 1
ATOM 706 C CA . THR A 1 89 ? 6.659 -2.923 -0.149 1.00 95.25 89 THR A CA 1
ATOM 707 C C . THR A 1 89 ? 7.204 -1.868 -1.113 1.00 95.25 89 THR A C 1
ATOM 709 O O . THR A 1 89 ? 8.114 -1.119 -0.756 1.00 95.25 89 THR A O 1
ATOM 712 N N . ILE A 1 90 ? 6.654 -1.795 -2.326 1.00 96.31 90 ILE A N 1
ATOM 713 C CA . ILE A 1 90 ? 7.051 -0.826 -3.350 1.00 96.31 90 ILE A CA 1
ATOM 714 C C . ILE A 1 90 ? 6.692 0.588 -2.897 1.00 96.31 90 ILE A C 1
ATOM 716 O O . ILE A 1 90 ? 7.550 1.461 -2.955 1.00 96.31 90 ILE A O 1
ATOM 720 N N . ILE A 1 91 ? 5.488 0.812 -2.360 1.00 94.69 91 ILE A N 1
ATOM 721 C CA . ILE A 1 91 ? 5.085 2.110 -1.800 1.00 94.69 91 ILE A CA 1
ATOM 722 C C . ILE A 1 91 ? 6.071 2.553 -0.719 1.00 94.69 91 ILE A C 1
ATOM 724 O O . ILE A 1 91 ? 6.595 3.660 -0.815 1.00 94.69 91 ILE A O 1
ATOM 728 N N . SER A 1 92 ? 6.410 1.693 0.248 1.00 92.69 92 SER A N 1
ATOM 729 C CA . SER A 1 92 ? 7.397 2.026 1.285 1.00 92.69 92 SER A CA 1
ATOM 730 C C . SER A 1 92 ? 8.776 2.379 0.709 1.00 92.69 92 SER A C 1
ATOM 732 O O . SER A 1 92 ? 9.445 3.255 1.253 1.00 92.69 92 SER A O 1
ATOM 734 N N . LYS A 1 93 ? 9.203 1.745 -0.394 1.00 94.38 93 LYS A N 1
ATOM 735 C CA . LYS A 1 93 ? 10.451 2.087 -1.105 1.00 94.38 93 LYS A CA 1
ATOM 736 C C . LYS A 1 93 ? 10.359 3.394 -1.905 1.00 94.38 93 LYS A C 1
ATOM 738 O O . LYS A 1 93 ? 11.386 4.041 -2.098 1.00 94.38 93 LYS A O 1
ATOM 743 N N . LEU A 1 94 ? 9.168 3.771 -2.372 1.00 94.56 94 LEU A N 1
ATOM 744 C CA . LEU A 1 94 ? 8.923 5.015 -3.110 1.00 94.56 94 LEU A CA 1
ATOM 745 C C . LEU A 1 94 ? 8.826 6.229 -2.180 1.00 94.56 94 LEU A C 1
ATOM 747 O O . LEU A 1 94 ? 9.265 7.302 -2.568 1.00 94.56 94 LEU A O 1
ATOM 751 N N . MET A 1 95 ? 8.311 6.074 -0.952 1.00 91.56 95 MET A N 1
ATOM 752 C CA . MET A 1 95 ? 8.157 7.180 0.011 1.00 91.56 95 MET A CA 1
ATOM 753 C C . MET A 1 95 ? 9.401 8.073 0.173 1.00 91.56 95 MET A C 1
ATOM 755 O O . MET A 1 95 ? 9.247 9.286 0.064 1.00 91.56 95 MET A O 1
ATOM 759 N N . PRO A 1 96 ? 10.622 7.543 0.392 1.00 91.62 96 PRO A N 1
ATOM 760 C CA . PRO A 1 96 ? 11.812 8.386 0.532 1.00 91.62 96 PRO A CA 1
ATOM 761 C C . PRO A 1 96 ? 12.276 9.051 -0.775 1.00 91.62 96 PRO A C 1
ATOM 763 O O . PRO A 1 96 ? 13.187 9.870 -0.729 1.00 91.62 96 PRO A O 1
ATOM 766 N N . ARG A 1 97 ? 11.703 8.687 -1.929 1.00 92.56 97 ARG A N 1
ATOM 767 C CA . ARG A 1 97 ? 12.046 9.247 -3.246 1.00 92.56 97 ARG A CA 1
ATOM 768 C C . ARG A 1 97 ? 11.119 10.379 -3.684 1.00 92.56 97 ARG A C 1
ATOM 770 O O . ARG A 1 97 ? 11.421 11.068 -4.647 1.00 92.56 97 ARG A O 1
ATOM 777 N N . ILE A 1 98 ? 9.997 10.570 -2.991 1.00 92.19 98 ILE A N 1
ATOM 778 C CA . ILE A 1 98 ? 9.055 11.646 -3.301 1.00 92.19 98 ILE A CA 1
ATOM 779 C C . ILE A 1 98 ? 9.705 12.989 -2.958 1.00 92.19 98 ILE A C 1
ATOM 781 O O . ILE A 1 98 ? 10.052 13.237 -1.803 1.00 92.19 98 ILE A O 1
ATOM 785 N N . SER A 1 99 ? 9.801 13.870 -3.951 1.00 90.94 99 SER A N 1
ATOM 786 C CA . SER A 1 99 ? 10.212 15.267 -3.803 1.00 90.94 99 SER A CA 1
ATOM 787 C C . SER A 1 99 ? 9.077 16.181 -4.257 1.00 90.94 99 SER A C 1
ATOM 789 O O . SER A 1 99 ? 8.367 15.873 -5.211 1.00 90.94 99 SER A O 1
ATOM 791 N N . ASP A 1 100 ? 8.842 17.278 -3.533 1.00 91.50 100 ASP A N 1
ATOM 792 C CA . ASP A 1 100 ? 7.801 18.266 -3.863 1.00 91.50 100 ASP A CA 1
ATOM 793 C C . ASP A 1 100 ? 6.420 17.641 -4.149 1.00 91.50 100 ASP A C 1
ATOM 795 O O . ASP A 1 100 ? 5.744 17.964 -5.129 1.00 91.50 100 ASP A O 1
ATOM 799 N N . ALA A 1 101 ? 6.022 16.677 -3.304 1.00 93.88 101 ALA A N 1
ATOM 800 C CA . ALA A 1 101 ? 4.777 15.909 -3.433 1.00 93.88 101 ALA A CA 1
ATOM 801 C C . ALA A 1 101 ? 4.594 15.227 -4.808 1.00 93.88 101 ALA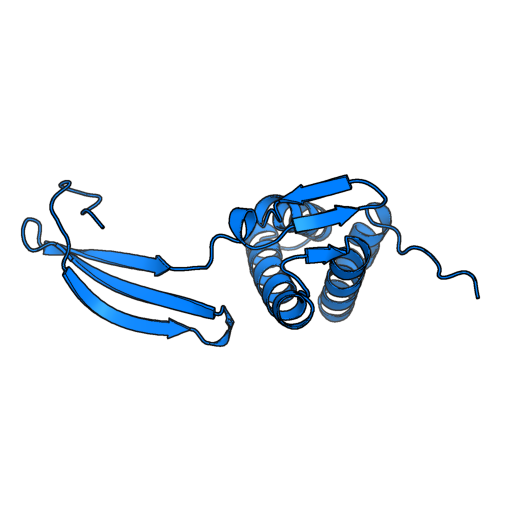 A C 1
ATOM 803 O O . ALA A 1 101 ? 3.473 14.932 -5.227 1.00 93.88 101 ALA A O 1
ATOM 804 N N . THR A 1 102 ? 5.690 14.961 -5.516 1.00 94.44 102 THR A N 1
ATOM 805 C CA . THR A 1 102 ? 5.696 14.438 -6.879 1.00 94.44 102 THR A CA 1
ATOM 806 C C . THR A 1 102 ? 6.630 13.233 -6.990 1.00 94.44 102 THR A C 1
ATOM 808 O O . THR A 1 102 ? 7.624 13.121 -6.277 1.00 94.44 102 THR A O 1
ATOM 811 N N . ILE A 1 103 ? 6.301 12.302 -7.885 1.00 96.00 103 ILE A N 1
ATOM 812 C CA . ILE A 1 103 ? 7.175 11.191 -8.262 1.00 96.00 103 ILE A CA 1
ATOM 813 C C . ILE A 1 103 ? 7.083 10.909 -9.760 1.00 96.00 103 ILE A C 1
ATOM 815 O O . ILE A 1 103 ? 5.999 10.957 -10.344 1.00 96.00 103 ILE A O 1
ATOM 819 N N . ASP A 1 104 ? 8.208 10.597 -10.394 1.00 95.25 104 ASP A N 1
ATOM 820 C CA . ASP A 1 104 ? 8.230 10.229 -11.806 1.00 95.25 104 ASP A CA 1
ATOM 821 C C . ASP A 1 104 ? 7.737 8.795 -12.032 1.00 95.25 104 ASP A C 1
ATOM 823 O O . ASP A 1 104 ? 8.083 7.860 -11.306 1.00 95.25 104 ASP A O 1
ATOM 827 N N . ILE A 1 105 ? 6.960 8.586 -13.099 1.00 95.19 105 ILE A N 1
ATOM 828 C CA . ILE A 1 105 ? 6.479 7.250 -13.479 1.00 95.19 105 ILE A CA 1
ATOM 829 C C . ILE A 1 105 ? 7.635 6.269 -13.723 1.00 95.19 105 ILE A C 1
ATOM 831 O O . ILE A 1 105 ? 7.510 5.085 -13.414 1.00 95.19 105 ILE A O 1
ATOM 835 N N . SER A 1 106 ? 8.774 6.754 -14.228 1.00 94.06 106 SER A N 1
ATOM 836 C CA . SER A 1 106 ? 9.976 5.945 -14.442 1.00 94.06 106 SER A CA 1
ATOM 837 C C . SER A 1 106 ? 10.524 5.377 -13.137 1.00 94.06 106 SER A C 1
ATOM 839 O O . SER A 1 106 ? 10.933 4.220 -13.114 1.00 94.06 106 SER A O 1
ATOM 841 N N . GLU A 1 107 ? 10.470 6.139 -12.042 1.00 95.31 107 GLU A N 1
ATOM 842 C CA . GLU A 1 107 ? 10.908 5.658 -10.730 1.00 95.31 107 GLU A CA 1
ATOM 843 C C . GLU A 1 107 ? 9.978 4.576 -10.184 1.00 95.31 107 GLU A C 1
ATOM 845 O O . GLU A 1 107 ? 10.444 3.578 -9.633 1.00 95.31 107 GLU A O 1
ATOM 850 N N . ILE A 1 108 ? 8.662 4.732 -10.377 1.00 96.62 108 ILE A N 1
ATOM 851 C CA . ILE A 1 108 ? 7.683 3.707 -9.995 1.00 96.62 108 ILE A CA 1
ATOM 852 C C . ILE A 1 108 ? 7.979 2.400 -10.737 1.00 96.62 108 ILE A C 1
ATOM 854 O O . ILE A 1 108 ? 8.003 1.338 -10.111 1.00 96.62 108 ILE A O 1
ATOM 858 N N . ILE A 1 109 ? 8.232 2.472 -12.048 1.00 96.81 109 ILE A N 1
ATOM 859 C CA . ILE A 1 109 ? 8.552 1.303 -12.881 1.00 96.81 109 ILE A CA 1
ATOM 860 C C . ILE A 1 109 ? 9.868 0.664 -12.427 1.00 96.81 109 ILE A C 1
ATOM 862 O O . ILE A 1 109 ? 9.910 -0.549 -12.234 1.00 96.81 109 ILE A O 1
ATOM 866 N N . GLU A 1 110 ? 10.921 1.454 -12.206 1.00 96.62 110 GLU A N 1
ATOM 867 C CA . GLU A 1 110 ? 12.238 0.960 -11.790 1.00 96.62 110 GLU A CA 1
ATOM 868 C C . GLU A 1 110 ? 12.178 0.242 -10.436 1.00 96.62 110 GLU A C 1
ATOM 870 O O . GLU A 1 110 ? 12.609 -0.907 -10.321 1.00 96.62 110 GLU A O 1
ATOM 875 N N . VAL A 1 111 ? 11.576 0.869 -9.420 1.00 97.56 111 VAL A N 1
ATOM 876 C CA . VAL A 1 111 ? 11.446 0.280 -8.077 1.00 97.56 111 VAL A CA 1
ATOM 877 C C . VAL A 1 111 ? 10.563 -0.969 -8.100 1.00 97.56 111 VAL A C 1
ATOM 879 O O . VAL A 1 111 ? 10.845 -1.941 -7.388 1.00 97.56 111 VAL A O 1
ATOM 882 N N . SER A 1 112 ? 9.505 -0.972 -8.916 1.00 98.19 112 SER A N 1
ATOM 883 C CA . SER A 1 112 ? 8.628 -2.135 -9.078 1.00 98.19 112 SER A CA 1
ATOM 884 C C . SER A 1 112 ? 9.357 -3.292 -9.753 1.00 98.19 112 SER A C 1
ATOM 886 O O . SER A 1 112 ? 9.341 -4.412 -9.239 1.00 98.19 112 SER A O 1
ATOM 888 N N . ALA A 1 113 ? 10.053 -3.019 -10.858 1.00 97.75 113 ALA A N 1
ATOM 889 C CA . ALA A 1 113 ? 10.831 -4.004 -11.592 1.00 97.75 113 ALA A CA 1
ATOM 890 C C . ALA A 1 113 ? 11.943 -4.593 -10.715 1.00 97.75 113 ALA A C 1
ATOM 892 O O . ALA A 1 113 ? 12.059 -5.816 -10.638 1.00 97.75 113 ALA A O 1
ATOM 893 N N . ASP A 1 114 ? 12.707 -3.764 -10.002 1.00 97.75 114 ASP A N 1
ATOM 894 C CA . ASP A 1 114 ? 13.749 -4.215 -9.075 1.00 97.75 114 ASP A CA 1
ATOM 895 C C . ASP A 1 114 ? 13.182 -5.096 -7.951 1.00 97.75 114 ASP A C 1
ATOM 897 O O . ASP A 1 114 ? 13.702 -6.176 -7.659 1.00 97.75 114 ASP A O 1
ATOM 901 N N . THR A 1 115 ? 12.061 -4.686 -7.354 1.00 97.81 115 THR A N 1
ATOM 902 C CA . THR A 1 115 ? 11.415 -5.464 -6.290 1.00 97.81 115 THR A CA 1
ATOM 903 C C . THR A 1 115 ? 10.930 -6.818 -6.808 1.00 97.81 115 THR A C 1
ATOM 905 O O . THR A 1 115 ? 11.155 -7.841 -6.159 1.00 97.81 115 THR A O 1
ATOM 908 N N . LEU A 1 116 ? 10.332 -6.855 -8.001 1.00 97.94 116 LEU A N 1
ATOM 909 C CA . LEU A 1 116 ? 9.921 -8.101 -8.644 1.00 97.94 116 LEU A CA 1
ATOM 910 C C . LEU A 1 116 ? 11.114 -8.975 -9.033 1.00 97.94 116 LEU A C 1
ATOM 912 O O . LEU A 1 116 ? 11.026 -10.188 -8.887 1.00 97.94 116 LEU A O 1
ATOM 916 N N . LYS A 1 117 ? 12.238 -8.399 -9.471 1.00 97.31 117 LYS A N 1
ATOM 917 C CA . LYS A 1 117 ? 13.447 -9.150 -9.848 1.00 97.31 117 LYS A CA 1
ATOM 918 C C . LYS A 1 117 ? 13.978 -9.988 -8.686 1.00 97.31 117 LYS A C 1
ATOM 920 O O . LYS A 1 117 ? 14.3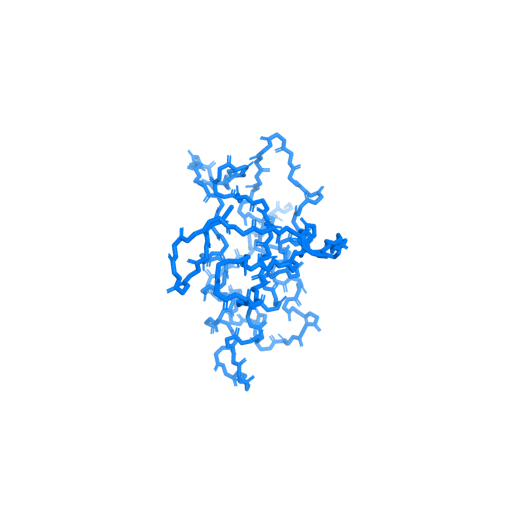43 -11.145 -8.884 1.00 97.31 117 LYS A O 1
ATOM 925 N N . HIS A 1 118 ? 13.985 -9.408 -7.487 1.00 97.06 118 HIS A N 1
ATOM 926 C CA . HIS A 1 118 ? 14.407 -10.080 -6.257 1.00 97.06 118 HIS A CA 1
ATOM 927 C C . HIS A 1 118 ? 13.362 -11.067 -5.724 1.00 97.06 118 HIS A C 1
ATOM 929 O O . HIS A 1 118 ? 13.716 -12.035 -5.058 1.00 97.06 118 HIS A O 1
ATOM 935 N N . PHE A 1 119 ? 12.082 -10.833 -6.015 1.00 97.56 119 PHE A N 1
ATOM 936 C CA . PHE A 1 119 ? 10.989 -11.688 -5.564 1.00 97.56 119 PHE A CA 1
ATOM 937 C C . PHE A 1 119 ? 10.757 -12.903 -6.480 1.00 97.56 119 PHE A C 1
ATOM 939 O O . PHE A 1 119 ? 10.728 -14.040 -6.014 1.00 97.56 119 PHE A O 1
ATOM 946 N N . ASN A 1 120 ? 10.566 -12.678 -7.783 1.00 97.75 120 ASN A N 1
ATOM 947 C CA . ASN A 1 120 ? 10.283 -13.708 -8.778 1.00 97.75 120 ASN A CA 1
ATOM 948 C C . ASN A 1 120 ? 10.651 -13.238 -10.202 1.00 97.75 120 ASN A C 1
ATOM 950 O O . ASN A 1 120 ? 10.052 -12.308 -10.746 1.00 97.75 120 ASN A O 1
ATOM 954 N N . LYS A 1 121 ? 11.586 -13.950 -10.849 1.00 96.88 121 LYS A N 1
ATOM 955 C CA . LYS A 1 121 ? 12.078 -13.619 -12.200 1.00 96.88 121 LYS A CA 1
ATOM 956 C C . LYS A 1 121 ? 10.983 -13.615 -13.274 1.00 96.88 121 LYS A C 1
ATOM 958 O O . LYS A 1 121 ? 11.008 -12.749 -14.140 1.00 96.88 121 LYS A O 1
ATOM 963 N N . ALA A 1 122 ? 10.028 -14.545 -13.228 1.00 96.94 122 ALA A N 1
ATOM 964 C CA . ALA A 1 122 ? 8.945 -14.594 -14.210 1.00 96.94 122 ALA A CA 1
ATOM 965 C C . ALA A 1 122 ? 8.008 -13.388 -14.052 1.00 96.94 122 ALA A C 1
ATOM 967 O O . ALA A 1 122 ? 7.711 -12.714 -15.033 1.00 96.94 122 ALA A O 1
ATOM 968 N N . ALA A 1 123 ? 7.621 -13.048 -12.818 1.00 97.56 123 ALA A N 1
ATOM 969 C CA . ALA A 1 123 ? 6.816 -11.857 -12.541 1.00 97.56 123 ALA A CA 1
ATOM 970 C C . ALA A 1 123 ? 7.521 -10.559 -12.972 1.00 97.56 123 ALA A C 1
ATOM 972 O O . ALA A 1 123 ? 6.876 -9.668 -13.518 1.00 97.56 123 ALA A O 1
ATOM 973 N N . HIS A 1 124 ? 8.843 -10.470 -12.790 1.00 97.62 124 HIS A N 1
ATOM 974 C CA . HIS A 1 124 ? 9.652 -9.357 -13.294 1.00 97.62 124 HIS A CA 1
ATOM 975 C C . HIS A 1 124 ? 9.574 -9.215 -14.821 1.00 97.62 124 HIS A C 1
ATOM 977 O O . HIS A 1 124 ? 9.331 -8.117 -15.319 1.00 97.62 124 HIS A O 1
ATOM 983 N N . VAL A 1 125 ? 9.731 -10.318 -15.562 1.00 96.94 125 VAL A N 1
ATOM 984 C CA . VAL A 1 125 ? 9.631 -10.316 -17.032 1.00 96.94 125 VAL A CA 1
ATOM 985 C C . VAL A 1 125 ? 8.226 -9.914 -17.485 1.00 96.94 125 VAL A C 1
ATOM 987 O O . VAL A 1 125 ? 8.098 -9.066 -18.365 1.00 96.94 125 VAL A O 1
ATOM 990 N N . TYR A 1 126 ? 7.175 -10.454 -16.858 1.00 96.62 126 TYR A N 1
ATOM 991 C CA . TYR A 1 126 ? 5.797 -10.065 -17.173 1.00 96.62 126 TYR A CA 1
ATOM 992 C C . TYR A 1 126 ? 5.549 -8.577 -16.935 1.00 96.62 126 TYR A C 1
ATOM 994 O O . TYR A 1 126 ? 4.938 -7.928 -17.776 1.00 96.62 126 TYR A O 1
ATOM 1002 N N . TYR A 1 127 ? 6.046 -8.022 -15.830 1.00 97.44 127 TYR A N 1
ATOM 1003 C CA . TYR A 1 127 ? 5.889 -6.601 -15.533 1.00 97.44 127 TYR A CA 1
ATOM 1004 C C . TYR A 1 127 ? 6.565 -5.717 -16.588 1.00 97.44 127 TYR A C 1
ATOM 1006 O O . TYR A 1 127 ? 5.939 -4.797 -17.111 1.00 97.44 127 TYR A O 1
ATOM 1014 N N . LEU A 1 128 ? 7.814 -6.027 -16.957 1.00 96.56 128 LEU A N 1
ATOM 1015 C CA . LEU A 1 128 ? 8.560 -5.263 -17.963 1.00 96.56 128 LEU A CA 1
ATOM 1016 C C . LEU A 1 128 ? 7.965 -5.361 -19.372 1.00 96.56 128 LEU A C 1
ATOM 1018 O O . LEU A 1 128 ? 8.130 -4.427 -20.154 1.00 96.56 128 LEU A O 1
ATOM 1022 N N . ALA A 1 129 ? 7.241 -6.437 -19.689 1.00 94.50 129 ALA A N 1
ATOM 1023 C CA . ALA A 1 129 ? 6.533 -6.554 -20.963 1.00 94.50 129 ALA A CA 1
ATOM 1024 C C . ALA A 1 129 ? 5.444 -5.474 -21.134 1.00 94.50 129 ALA A C 1
ATOM 1026 O O . ALA A 1 129 ? 5.200 -5.030 -22.252 1.00 94.50 129 ALA A O 1
ATOM 1027 N N . TYR A 1 130 ? 4.821 -5.024 -20.038 1.00 93.44 130 TYR A N 1
ATOM 1028 C CA . TYR A 1 130 ? 3.827 -3.939 -20.049 1.00 93.44 130 TYR A CA 1
ATOM 1029 C C . TYR A 1 130 ? 4.411 -2.575 -19.654 1.00 93.44 130 TYR A C 1
ATOM 1031 O O . TYR A 1 130 ? 3.844 -1.536 -19.993 1.00 93.44 130 TYR A O 1
ATOM 1039 N N . HIS A 1 131 ? 5.536 -2.567 -18.937 1.00 92.62 131 HIS A N 1
ATOM 1040 C CA . HIS A 1 131 ? 6.185 -1.370 -18.404 1.00 92.62 131 HIS A CA 1
ATOM 1041 C C . HIS A 1 131 ? 7.670 -1.335 -18.800 1.00 92.62 131 HIS A C 1
ATOM 1043 O O . HIS A 1 131 ? 8.536 -1.577 -17.954 1.00 92.62 131 HIS A O 1
ATOM 1049 N N . PRO A 1 132 ? 7.991 -1.056 -20.078 1.00 86.69 132 PRO A N 1
ATOM 1050 C CA . PRO A 1 132 ? 9.372 -1.040 -20.540 1.00 86.69 132 PRO A CA 1
ATOM 1051 C C . PRO A 1 132 ? 10.163 0.071 -19.843 1.00 86.69 132 PRO A C 1
ATOM 1053 O O . PRO A 1 132 ? 9.713 1.216 -19.750 1.00 86.69 132 PRO A O 1
ATOM 1056 N N . LEU A 1 133 ? 11.365 -0.263 -19.368 1.00 83.38 133 LEU A N 1
ATOM 1057 C CA . LEU A 1 133 ? 12.308 0.735 -18.872 1.00 83.38 133 LEU A CA 1
ATOM 1058 C C . LEU A 1 133 ? 12.760 1.593 -20.052 1.00 83.38 133 LEU A C 1
ATOM 1060 O O . LEU A 1 133 ? 13.197 1.063 -21.074 1.00 83.38 133 LEU A O 1
ATOM 1064 N N . GLN A 1 134 ? 12.672 2.915 -19.913 1.00 71.50 134 GLN A N 1
ATOM 1065 C CA . GLN A 1 134 ? 13.301 3.801 -20.883 1.00 71.50 134 GLN A CA 1
ATOM 1066 C C . GLN A 1 134 ? 14.810 3.570 -20.805 1.00 71.50 134 GLN A C 1
ATOM 1068 O O . GLN A 1 134 ? 15.426 3.799 -19.762 1.00 71.50 134 GLN A O 1
ATOM 1073 N N . THR A 1 135 ? 15.407 3.083 -21.891 1.00 56.62 135 THR A N 1
ATOM 1074 C CA . THR A 1 135 ? 16.860 3.047 -22.011 1.00 56.62 135 THR A CA 1
ATOM 1075 C C . THR A 1 135 ? 17.333 4.492 -21.962 1.00 56.62 135 THR A C 1
ATOM 1077 O O . THR A 1 135 ? 17.017 5.287 -22.847 1.00 56.62 135 THR A O 1
ATOM 1080 N N . LYS A 1 136 ? 18.060 4.863 -20.902 1.00 50.94 136 LYS A N 1
ATOM 1081 C CA . LYS A 1 136 ? 18.872 6.079 -20.935 1.00 50.94 136 LYS A CA 1
ATOM 1082 C C . LYS A 1 136 ? 19.906 5.843 -22.029 1.00 50.94 136 LYS A C 1
ATOM 1084 O O . LYS A 1 136 ? 20.899 5.162 -21.787 1.00 50.94 136 LYS A O 1
ATOM 1089 N N . ASN A 1 137 ? 19.612 6.306 -23.243 1.00 39.84 137 ASN A N 1
ATOM 1090 C CA . ASN A 1 137 ? 20.597 6.351 -24.311 1.00 39.84 137 ASN A CA 1
ATOM 1091 C C . ASN A 1 137 ? 21.768 7.164 -23.758 1.00 39.84 137 ASN A C 1
ATOM 1093 O O . ASN A 1 137 ? 21.595 8.326 -23.387 1.00 39.84 137 ASN A O 1
ATOM 1097 N N . SER A 1 138 ? 22.883 6.464 -23.566 1.00 37.56 138 SER A N 1
ATOM 1098 C CA . SER A 1 138 ? 24.172 7.041 -23.197 1.00 37.56 138 SER A CA 1
ATOM 1099 C C . SER A 1 138 ? 24.755 7.761 -24.402 1.00 37.56 138 SER A C 1
ATOM 1101 O O . SER A 1 138 ? 24.530 7.256 -25.526 1.00 37.56 138 SER A O 1
#

Foldseek 3Di:
DADPPPRHDWDWPDWDQDPLLRWIWTWIAGPPPRDIDIDIGDDPQQVQAWEDDDPDTHGDDLVVQLVLLLQLQVPDDPSNVVSNVLSSNLVSVCVVVDDPRYDYPLSSLVSSLVSCVVVPVSSSVSSCVVVPRPPPPD

Sequence (138 aa):
MVCIYCGSETEISNSRNQKKTNSKWRRRTCPHCQATLTTIETFDLSKAVSVRSNKSYQPFSRDKLFISLFYSCKHLKKPELVAGGLTDTIISKLMPRISDATIDISEIIEVSADTLKHFNKAAHVYYLAYHPLQTKNS